Protein AF-A0A7S0WFM8-F1 (afdb_monomer_lite)

Radius of gyration: 15.07 Å; chains: 1; bounding box: 37×33×34 Å

Secondary structure (DSSP, 8-state):
-HHHHHHHHHHHHHHHHS-SSS-HHHHHHHHHHHHHH-TT-HHHHHHHHHHHHHTT-HHHHHHHHHHHHHH---HHHHHHHHHHHHHTT--HHHHHHHHHHHHTSTTTTT-HHHHHHHHHH-

Organism: NCBI:txid1034604

Foldseek 3Di:
DVVVVVVLLVVLVVCVVPVDDDDLVVNLVVLVVVCVVVVPPLSSLVSNLSSCVVVVVLVVNLVVLVVSCVVPNDLSSLLSNLVSLVPDPHDLVSSVVSLVVQCPDPVRVPPVSSVVSVVVSD

InterPro domains:
  IPR011990 Tetratricopeptide-like helical domain superfamily [G3DSA:1.25.40.10] (5-122)
  IPR013633 siRNA-mediated silencing protein NRDE-2 [PTHR13471] (16-122)

Structure (mmCIF, N/CA/C/O backbone):
data_AF-A0A7S0WFM8-F1
#
_entry.id   AF-A0A7S0WFM8-F1
#
loop_
_atom_site.group_PDB
_atom_site.id
_atom_site.type_symbol
_atom_site.label_atom_id
_atom_site.label_alt_id
_atom_site.label_comp_id
_atom_site.label_asym_id
_atom_site.label_entity_id
_atom_site.label_seq_id
_atom_site.pdbx_PDB_ins_code
_atom_site.Cartn_x
_atom_site.Cartn_y
_atom_site.Cartn_z
_atom_site.occupancy
_atom_site.B_iso_or_equiv
_atom_site.auth_seq_id
_atom_site.auth_comp_id
_atom_site.auth_asym_id
_atom_site.auth_atom_id
_atom_site.pdbx_PDB_model_num
ATOM 1 N N . GLU A 1 1 ? -14.445 -19.185 2.765 1.00 50.88 1 GLU A N 1
ATOM 2 C CA . GLU A 1 1 ? -13.287 -18.310 3.069 1.00 50.88 1 GLU A CA 1
ATOM 3 C C . GLU A 1 1 ? -13.313 -16.983 2.298 1.00 50.88 1 GLU A C 1
ATOM 5 O O . GLU A 1 1 ? -13.299 -15.944 2.941 1.00 50.88 1 GLU A O 1
ATOM 10 N N . TRP A 1 2 ? -13.502 -16.971 0.969 1.00 48.59 2 TRP A N 1
ATOM 11 C CA . TRP A 1 2 ? -13.731 -15.734 0.182 1.00 48.59 2 TRP A CA 1
ATOM 12 C C . TRP A 1 2 ? -14.883 -14.843 0.694 1.00 48.59 2 TRP A C 1
ATOM 14 O O . TRP A 1 2 ? -14.804 -13.618 0.641 1.00 48.59 2 TRP A O 1
ATOM 24 N N . LEU A 1 3 ? -15.941 -15.452 1.239 1.00 51.09 3 LEU A N 1
ATOM 25 C CA . LEU A 1 3 ? -17.090 -14.736 1.804 1.00 51.09 3 LEU A CA 1
ATOM 26 C C . LEU A 1 3 ? -16.735 -13.901 3.042 1.00 51.09 3 LEU A C 1
ATOM 28 O O . LEU A 1 3 ? -17.284 -12.820 3.199 1.00 51.09 3 LEU A O 1
ATOM 32 N N . GLN A 1 4 ? -15.802 -14.348 3.889 1.00 57.06 4 GLN A N 1
ATOM 33 C CA . GLN A 1 4 ? -15.398 -13.591 5.083 1.00 57.06 4 GLN A CA 1
ATOM 34 C C . GLN A 1 4 ? -14.554 -12.370 4.716 1.00 57.06 4 GLN A C 1
ATOM 36 O O . GLN A 1 4 ? -14.761 -11.299 5.277 1.00 57.06 4 GLN A O 1
ATOM 41 N N . ALA A 1 5 ? -13.662 -12.501 3.729 1.00 56.38 5 ALA A N 1
ATOM 42 C CA . ALA A 1 5 ? -12.899 -11.366 3.214 1.00 56.38 5 ALA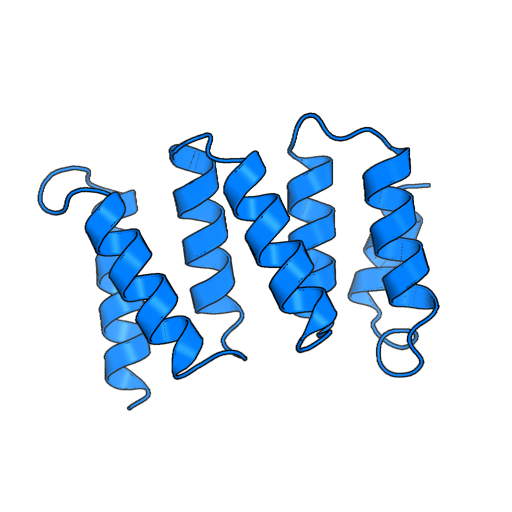 A CA 1
ATOM 43 C C . ALA A 1 5 ? -13.822 -10.311 2.579 1.00 56.38 5 ALA A C 1
ATOM 45 O O . ALA A 1 5 ? -13.668 -9.124 2.859 1.00 56.38 5 ALA A O 1
ATOM 46 N N . ASN A 1 6 ? -14.825 -10.744 1.802 1.00 59.22 6 ASN A N 1
ATOM 47 C CA . ASN A 1 6 ? -15.836 -9.852 1.225 1.00 59.22 6 ASN A CA 1
ATOM 48 C C . ASN A 1 6 ? -16.768 -9.237 2.279 1.00 59.22 6 ASN A C 1
ATOM 50 O O . ASN A 1 6 ? -17.152 -8.080 2.156 1.00 59.22 6 ASN A O 1
ATOM 54 N N . TYR A 1 7 ? -17.112 -9.973 3.333 1.00 62.34 7 TYR A N 1
ATOM 55 C CA . TYR A 1 7 ? -17.956 -9.453 4.405 1.00 62.34 7 TYR A CA 1
ATOM 56 C C . TYR A 1 7 ? -17.228 -8.384 5.231 1.00 62.34 7 TYR A C 1
ATOM 58 O O . TYR A 1 7 ? -17.765 -7.300 5.449 1.00 62.34 7 TYR A O 1
ATOM 66 N N . CYS A 1 8 ? -15.965 -8.633 5.597 1.00 60.72 8 CYS A N 1
ATOM 67 C CA . CYS A 1 8 ? -15.117 -7.630 6.245 1.00 60.72 8 CYS A CA 1
ATOM 68 C C . CYS A 1 8 ? -14.920 -6.401 5.352 1.00 60.72 8 CYS A C 1
ATOM 70 O O . CYS A 1 8 ? -14.988 -5.276 5.827 1.00 60.72 8 CYS A O 1
ATOM 72 N N . ALA A 1 9 ? -14.720 -6.608 4.052 1.00 62.31 9 ALA A N 1
ATOM 73 C CA . ALA A 1 9 ? -14.600 -5.549 3.062 1.00 62.31 9 ALA A CA 1
ATOM 74 C C . ALA A 1 9 ? -15.829 -4.631 2.983 1.00 62.31 9 ALA A C 1
ATOM 76 O O . ALA A 1 9 ? -15.688 -3.407 2.963 1.00 62.31 9 ALA A O 1
ATOM 77 N N . VAL A 1 10 ? -17.026 -5.221 2.938 1.00 66.06 10 VAL A N 1
ATOM 78 C CA . VAL A 1 10 ? -18.292 -4.481 2.869 1.00 66.06 10 VAL A CA 1
ATOM 79 C C . VAL A 1 10 ? -18.535 -3.714 4.166 1.00 66.06 10 VAL A C 1
ATOM 81 O O . VAL A 1 10 ? -18.802 -2.520 4.096 1.00 66.06 10 VAL A O 1
ATOM 84 N N . LEU A 1 11 ? -18.326 -4.343 5.328 1.00 64.56 11 LEU A N 1
ATOM 85 C CA . LEU A 1 11 ? -18.447 -3.680 6.633 1.00 64.56 11 LEU A CA 1
ATOM 86 C C . LEU A 1 11 ? -17.472 -2.510 6.786 1.00 64.56 11 LEU A C 1
ATOM 88 O O . LEU A 1 11 ? -17.849 -1.430 7.225 1.00 64.56 11 LEU A O 1
ATOM 92 N N . VAL A 1 12 ? -16.216 -2.703 6.379 1.00 66.06 12 VAL A N 1
ATOM 93 C CA . VAL A 1 12 ? -15.199 -1.645 6.397 1.00 66.06 12 VAL A CA 1
ATOM 94 C C . VAL A 1 12 ? -15.616 -0.483 5.498 1.00 66.06 12 VAL A C 1
ATOM 96 O O . VAL A 1 12 ? -15.487 0.676 5.882 1.00 66.06 12 VAL A O 1
ATOM 99 N N . ARG A 1 13 ? -16.120 -0.781 4.299 1.00 65.25 13 ARG A N 1
ATOM 100 C CA . ARG A 1 13 ? -16.554 0.233 3.338 1.00 65.25 13 ARG A CA 1
ATOM 101 C C . ARG A 1 13 ? -17.802 0.982 3.814 1.00 65.25 13 ARG A C 1
ATOM 103 O O . ARG A 1 13 ? -17.859 2.195 3.632 1.00 65.25 13 ARG A O 1
ATOM 110 N N . GLU A 1 14 ? -18.758 0.298 4.434 1.00 65.06 14 GLU A N 1
ATOM 111 C CA . GLU A 1 14 ? -19.938 0.931 5.030 1.00 65.06 14 GLU A CA 1
ATOM 112 C C . GLU A 1 14 ? -19.569 1.831 6.212 1.00 65.06 14 GLU A C 1
ATOM 114 O O . GLU A 1 14 ? -19.991 2.983 6.228 1.00 65.06 14 GLU A O 1
ATOM 119 N N . GLU A 1 15 ? -18.701 1.389 7.126 1.00 65.00 15 GLU A N 1
ATOM 120 C CA . GLU A 1 15 ? -18.226 2.218 8.250 1.00 65.00 15 GLU A CA 1
ATOM 121 C C . GLU A 1 15 ? -17.368 3.407 7.784 1.00 65.00 15 GLU A C 1
ATOM 123 O O . GLU A 1 15 ? -17.354 4.474 8.401 1.00 65.00 15 GLU A O 1
ATOM 128 N N . LEU A 1 16 ? -16.667 3.272 6.653 1.00 65.19 16 LEU A N 1
ATOM 129 C CA . LEU A 1 16 ? -16.008 4.407 6.007 1.00 65.19 16 LEU A CA 1
ATOM 130 C C . LEU A 1 16 ? -17.037 5.408 5.437 1.00 65.19 16 LEU A C 1
ATOM 132 O O . LEU A 1 16 ? -16.778 6.613 5.428 1.00 65.19 16 LEU A O 1
ATOM 136 N N . CYS A 1 17 ? -18.211 4.971 4.990 1.00 64.75 17 CYS A N 1
ATOM 137 C CA . CYS A 1 17 ? -19.263 5.865 4.495 1.00 64.75 17 CYS A CA 1
ATOM 138 C C . CYS A 1 17 ? -20.143 6.453 5.614 1.00 64.75 17 CYS A C 1
ATOM 140 O O . CYS A 1 17 ? -20.593 7.590 5.474 1.00 64.75 17 CYS A O 1
ATOM 142 N N . ALA A 1 18 ? -20.346 5.734 6.719 1.00 65.56 18 ALA A N 1
ATOM 143 C CA . ALA A 1 18 ? -21.172 6.141 7.852 1.00 65.56 18 ALA A CA 1
ATOM 144 C C . ALA A 1 18 ? -20.410 5.932 9.179 1.00 65.56 18 ALA A C 1
ATOM 146 O O . ALA A 1 18 ? -20.418 4.831 9.724 1.00 65.56 18 ALA A O 1
ATOM 147 N N . PRO A 1 19 ? -19.742 6.969 9.721 1.00 59.12 19 PRO A N 1
ATOM 148 C CA . PRO A 1 19 ? -18.996 6.843 10.968 1.00 59.12 19 PRO A CA 1
ATOM 149 C C . PRO A 1 19 ? -19.979 6.761 12.140 1.00 59.12 19 PRO A C 1
ATOM 151 O O . PRO A 1 19 ? -20.565 7.775 12.521 1.00 59.12 19 PRO A O 1
ATOM 154 N N . GLY A 1 20 ? -20.186 5.572 12.707 1.00 60.50 20 GLY A N 1
ATOM 155 C CA . GLY A 1 20 ? -21.158 5.446 13.793 1.00 60.50 20 GLY A CA 1
ATOM 156 C C . GLY A 1 20 ? -21.026 4.240 14.709 1.00 60.50 20 GLY A C 1
ATOM 157 O O . GLY A 1 20 ? -21.387 4.377 15.877 1.00 60.50 20 GLY A O 1
ATOM 158 N N . SER A 1 21 ? -20.517 3.090 14.248 1.00 66.19 21 SER A N 1
ATOM 159 C CA . SER A 1 21 ? -20.656 1.858 15.040 1.00 66.19 21 SER A CA 1
ATOM 160 C C . SER A 1 21 ? -19.336 1.220 15.482 1.00 66.19 21 SER A C 1
ATOM 162 O O . SER A 1 21 ? -19.287 0.660 16.580 1.00 66.19 21 SER A O 1
ATOM 164 N N . VAL A 1 22 ? -18.243 1.362 14.717 1.00 71.50 22 VAL A N 1
ATOM 165 C CA . VAL A 1 22 ? -16.964 0.701 15.040 1.00 71.50 22 VAL A CA 1
ATOM 166 C C . VAL A 1 22 ? -15.817 1.702 15.206 1.00 71.50 22 VAL A C 1
ATOM 168 O O . VAL A 1 22 ? -15.566 2.525 14.322 1.00 71.50 22 VAL A O 1
ATOM 171 N N . PRO A 1 23 ? -15.034 1.632 16.302 1.00 76.81 23 PRO A N 1
ATOM 172 C CA . PRO A 1 23 ? -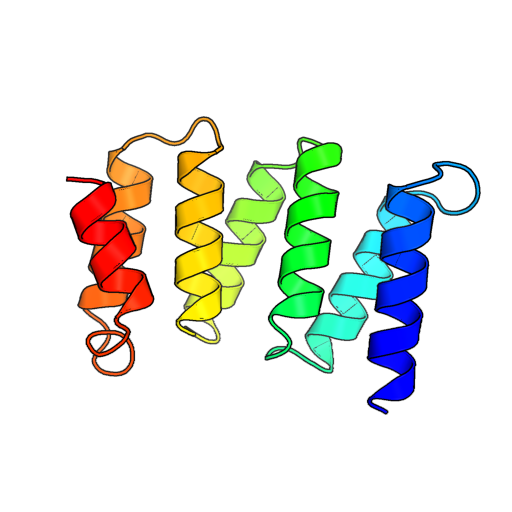13.876 2.493 16.449 1.00 76.81 23 PRO A CA 1
ATOM 173 C C . PRO A 1 23 ? -12.765 2.090 15.454 1.00 76.81 23 PRO A C 1
ATOM 175 O O . PRO A 1 23 ? -12.470 0.903 15.273 1.00 76.81 23 PRO A O 1
ATOM 178 N N . PRO A 1 24 ? -12.064 3.063 14.845 1.00 75.56 24 PRO A N 1
ATOM 179 C CA . PRO A 1 24 ? -11.179 2.827 13.698 1.00 75.56 24 PRO A CA 1
ATOM 180 C C . PRO A 1 24 ? -9.990 1.898 13.993 1.00 75.56 24 PRO A C 1
ATOM 182 O O . PRO A 1 24 ? -9.459 1.250 13.092 1.00 75.56 24 PRO A O 1
ATOM 185 N N . HIS A 1 25 ? -9.571 1.798 15.257 1.00 79.69 25 HIS A N 1
ATOM 186 C CA . HIS A 1 25 ? -8.485 0.909 15.669 1.00 79.69 25 HIS A CA 1
ATOM 187 C C . HIS A 1 25 ? -8.876 -0.578 15.606 1.00 79.69 25 HIS A C 1
ATOM 189 O O . HIS A 1 25 ? -8.044 -1.399 15.223 1.00 79.69 25 HIS A O 1
ATOM 195 N N . GLN A 1 26 ? -10.128 -0.929 15.925 1.00 80.88 26 GLN A N 1
ATOM 196 C CA . GLN A 1 26 ? -10.616 -2.312 15.827 1.00 80.88 26 GLN A CA 1
ATOM 197 C C . GLN A 1 26 ? -10.726 -2.738 14.368 1.00 80.88 26 GLN A C 1
ATOM 199 O O . GLN A 1 26 ? -10.304 -3.829 13.992 1.00 80.88 26 GLN A O 1
ATOM 204 N N . LEU A 1 27 ? -11.222 -1.832 13.532 1.00 80.50 27 LEU A N 1
ATOM 205 C CA . LEU A 1 27 ? -11.391 -2.053 12.105 1.00 80.50 27 LEU A CA 1
ATOM 206 C C . LEU A 1 27 ? -10.033 -2.239 11.403 1.00 80.50 27 LEU A C 1
ATOM 208 O O . LEU A 1 27 ? -9.857 -3.156 10.600 1.00 80.50 27 LEU A O 1
ATOM 212 N N . ARG A 1 28 ? -9.018 -1.469 11.812 1.00 82.75 28 ARG A N 1
ATOM 213 C CA . ARG A 1 28 ? -7.619 -1.703 11.428 1.00 82.75 28 ARG A CA 1
ATOM 214 C C . ARG A 1 28 ? -7.114 -3.077 11.866 1.00 82.75 28 ARG A C 1
ATOM 216 O O . ARG A 1 28 ? -6.476 -3.767 11.076 1.00 82.75 28 ARG A O 1
ATOM 223 N N . GLN A 1 29 ? -7.337 -3.464 13.120 1.00 83.12 29 GLN A N 1
ATOM 224 C CA . GLN A 1 29 ? -6.855 -4.745 13.638 1.00 83.12 29 GLN A CA 1
ATOM 225 C C . GLN A 1 29 ? -7.481 -5.923 12.880 1.00 83.12 29 GLN A C 1
ATOM 227 O O . GLN A 1 29 ? -6.763 -6.847 12.504 1.00 83.12 29 GLN A O 1
ATOM 232 N N . ALA A 1 30 ? -8.778 -5.846 12.575 1.00 81.81 30 ALA A N 1
ATOM 233 C CA . ALA A 1 30 ? -9.473 -6.827 11.748 1.00 81.81 30 ALA A CA 1
ATOM 234 C C . ALA A 1 30 ? -8.897 -6.893 10.321 1.00 81.81 30 ALA A C 1
ATOM 236 O O . ALA A 1 30 ? -8.662 -7.985 9.805 1.00 81.81 30 ALA A O 1
ATOM 237 N N . LEU A 1 31 ? -8.590 -5.745 9.703 1.00 82.44 31 LEU A N 1
ATOM 238 C CA . LEU A 1 31 ? -7.934 -5.694 8.390 1.00 82.44 31 LEU A CA 1
ATOM 239 C C . LEU A 1 31 ? -6.533 -6.313 8.415 1.00 82.44 31 LEU A C 1
ATOM 241 O O . LEU A 1 31 ? -6.192 -7.081 7.522 1.00 82.44 31 LEU A O 1
ATOM 245 N N . LEU A 1 32 ? -5.727 -6.022 9.439 1.00 83.19 32 LEU A N 1
ATOM 246 C CA . LEU A 1 32 ? -4.392 -6.609 9.582 1.00 83.19 32 LEU A CA 1
ATOM 247 C C . LEU A 1 32 ? -4.454 -8.124 9.806 1.00 83.19 32 LEU A C 1
ATOM 249 O O . LEU A 1 32 ? -3.645 -8.854 9.238 1.00 83.19 32 LEU A O 1
ATOM 253 N N . GLN A 1 33 ? -5.430 -8.609 10.577 1.00 83.88 33 GLN A N 1
ATOM 254 C CA . GLN A 1 33 ? -5.679 -10.044 10.730 1.00 83.88 33 GLN A CA 1
ATOM 255 C C . GLN A 1 33 ? -6.113 -10.682 9.405 1.00 83.88 33 GLN A C 1
ATOM 257 O O . GLN A 1 33 ? -5.592 -11.730 9.030 1.00 83.88 33 GLN A O 1
ATOM 262 N N . ALA A 1 34 ? -7.001 -10.031 8.651 1.00 81.38 34 ALA A N 1
ATOM 263 C CA . ALA A 1 34 ? -7.418 -10.506 7.335 1.00 81.38 34 ALA A CA 1
ATOM 264 C C . ALA A 1 34 ? -6.254 -10.521 6.330 1.00 81.38 34 ALA A C 1
ATOM 266 O O . ALA A 1 34 ? -6.132 -11.469 5.561 1.00 81.38 34 ALA A O 1
ATOM 267 N N . LEU A 1 35 ? -5.363 -9.525 6.368 1.00 79.50 35 LEU A N 1
ATOM 268 C CA . LEU A 1 35 ? -4.150 -9.464 5.543 1.00 79.50 35 LEU A CA 1
ATOM 269 C C . LEU A 1 35 ? -3.102 -10.507 5.947 1.00 79.50 35 LEU A C 1
ATOM 271 O O . LEU A 1 35 ? -2.348 -10.964 5.093 1.00 79.50 35 LEU A O 1
ATOM 275 N N . ALA A 1 36 ? -3.065 -10.925 7.216 1.00 80.38 36 ALA A N 1
ATOM 276 C CA . ALA A 1 36 ? -2.218 -12.038 7.641 1.00 80.38 36 ALA A CA 1
ATOM 277 C C . ALA A 1 36 ? -2.662 -13.368 7.004 1.00 80.38 36 ALA A C 1
ATOM 279 O O . ALA A 1 36 ? -1.816 -14.189 6.651 1.00 80.38 36 ALA A O 1
ATOM 280 N N . VAL A 1 37 ? -3.974 -13.560 6.810 1.00 82.38 37 VAL A N 1
ATOM 281 C CA . VAL A 1 37 ? -4.549 -14.751 6.156 1.00 82.38 37 VAL A CA 1
ATOM 282 C C . VAL A 1 37 ? -4.529 -14.624 4.626 1.00 82.38 37 VAL A C 1
ATOM 284 O O . VAL A 1 37 ? -4.196 -15.580 3.928 1.00 82.38 37 VAL A O 1
ATOM 287 N N . PHE A 1 38 ? -4.825 -13.434 4.092 1.00 78.44 38 PHE A N 1
ATOM 288 C CA . PHE A 1 38 ? -4.914 -13.137 2.657 1.00 78.44 38 PHE A CA 1
ATOM 289 C C . PHE A 1 38 ? -3.960 -12.004 2.239 1.00 78.44 38 PHE A C 1
ATOM 291 O O . PHE A 1 38 ? -4.401 -10.916 1.857 1.00 78.44 38 PHE A O 1
ATOM 298 N N . PRO A 1 39 ? -2.642 -12.254 2.245 1.00 70.62 39 PRO A N 1
ATOM 299 C CA . PRO A 1 39 ? -1.624 -11.229 2.001 1.00 70.62 39 PRO A CA 1
ATOM 300 C C . PRO A 1 39 ? -1.583 -10.727 0.552 1.00 70.62 39 PRO A C 1
ATOM 302 O O . PRO A 1 39 ? -1.054 -9.654 0.289 1.00 70.62 39 PRO A O 1
ATOM 305 N N . ASN A 1 40 ? -2.152 -11.486 -0.387 1.00 71.62 40 ASN A N 1
ATOM 306 C CA . ASN A 1 40 ? -2.176 -11.134 -1.810 1.00 71.62 40 ASN A CA 1
ATOM 307 C C . ASN A 1 40 ? -3.462 -10.397 -2.218 1.00 71.62 40 ASN A C 1
ATOM 309 O O . ASN A 1 40 ? -3.677 -10.137 -3.400 1.00 71.62 40 ASN A O 1
ATOM 313 N N . SER A 1 41 ? -4.348 -10.087 -1.269 1.00 80.75 41 SER A N 1
ATOM 314 C CA . SER A 1 41 ? -5.576 -9.361 -1.574 1.00 80.75 41 SER A CA 1
ATOM 315 C C . SER A 1 41 ? -5.293 -7.864 -1.690 1.00 80.75 41 SER A C 1
ATOM 317 O O . SER A 1 41 ? -5.321 -7.134 -0.698 1.00 80.75 41 SER A O 1
ATOM 319 N N . GLY A 1 42 ? -5.058 -7.390 -2.918 1.00 75.62 42 GLY A N 1
ATOM 320 C CA . GLY A 1 42 ? -4.867 -5.961 -3.193 1.00 75.62 42 GLY A CA 1
ATOM 321 C C . GLY A 1 42 ? -6.044 -5.092 -2.731 1.00 75.62 42 GLY A C 1
ATOM 322 O O . GLY A 1 42 ? -5.847 -3.953 -2.316 1.00 75.62 42 GLY A O 1
ATOM 323 N N . TYR A 1 43 ? -7.254 -5.656 -2.706 1.00 80.00 43 TYR A N 1
ATOM 324 C CA . TYR A 1 43 ? -8.456 -4.987 -2.215 1.00 80.00 43 TYR A CA 1
ATOM 325 C C . TYR A 1 43 ? -8.408 -4.704 -0.701 1.00 80.00 43 TYR A C 1
ATOM 327 O O . TYR A 1 43 ? -8.723 -3.597 -0.265 1.00 80.00 43 TYR A O 1
ATOM 335 N N . LEU A 1 44 ? -7.973 -5.676 0.115 1.00 81.12 44 LEU A N 1
ATOM 336 C CA . LEU A 1 44 ? -7.826 -5.480 1.566 1.00 81.12 44 LEU A CA 1
ATOM 337 C C . LEU A 1 44 ? -6.734 -4.453 1.879 1.00 81.12 44 LEU A C 1
ATOM 339 O O . LEU A 1 44 ? -6.902 -3.618 2.768 1.00 81.12 44 LEU A O 1
ATOM 343 N N . THR A 1 45 ? -5.642 -4.475 1.112 1.00 80.31 45 THR A N 1
ATOM 344 C CA . THR A 1 45 ? -4.577 -3.478 1.229 1.00 80.31 45 THR A CA 1
ATOM 345 C C . THR A 1 45 ? -5.087 -2.086 0.859 1.00 80.31 45 THR A C 1
ATOM 347 O O . THR A 1 45 ? -4.835 -1.145 1.604 1.00 80.31 45 THR A O 1
ATOM 350 N N . GLN A 1 46 ? -5.870 -1.939 -0.217 1.00 80.44 46 GLN A N 1
ATOM 351 C CA . GLN A 1 46 ? -6.502 -0.662 -0.573 1.00 80.44 46 GLN A CA 1
ATOM 352 C C . GLN A 1 46 ? -7.426 -0.134 0.527 1.00 80.44 46 GLN A C 1
ATOM 354 O O . GLN A 1 46 ? -7.382 1.054 0.839 1.00 80.44 46 GLN A O 1
ATOM 359 N N . LEU A 1 47 ? -8.234 -0.993 1.154 1.00 81.25 47 LEU A N 1
ATOM 360 C CA . LEU A 1 47 ? -9.069 -0.575 2.282 1.00 81.25 47 LEU A CA 1
ATOM 361 C C . LEU A 1 47 ? -8.236 -0.065 3.461 1.00 81.25 47 LEU A C 1
ATOM 363 O O . LEU A 1 47 ? -8.591 0.942 4.075 1.00 81.25 47 LEU A O 1
ATOM 367 N N . LEU A 1 48 ? -7.107 -0.717 3.745 1.00 83.19 48 LEU A N 1
ATOM 368 C CA . LEU A 1 48 ? -6.166 -0.262 4.764 1.00 83.19 48 LEU A CA 1
ATOM 369 C C . LEU A 1 48 ? -5.537 1.094 4.391 1.00 83.19 48 LEU A C 1
ATOM 371 O O . LEU A 1 48 ? -5.451 1.969 5.249 1.00 83.19 48 LEU A O 1
ATOM 375 N N . VAL A 1 49 ? -5.184 1.31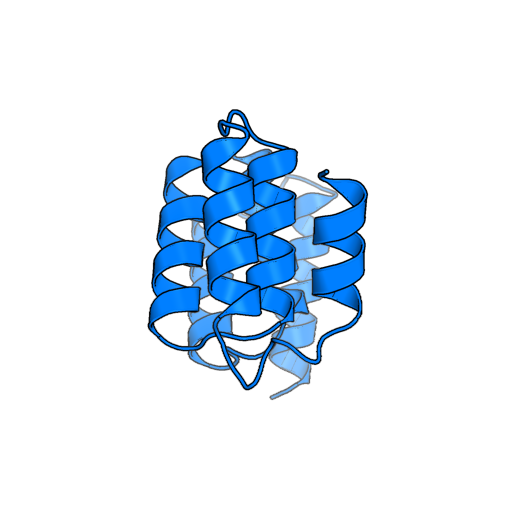0 3.117 1.00 80.12 49 VAL A N 1
ATOM 376 C CA . VAL A 1 49 ? -4.697 2.608 2.604 1.00 80.12 49 VAL A CA 1
ATOM 377 C C . VAL A 1 49 ? -5.737 3.710 2.845 1.00 80.12 49 VAL A C 1
ATOM 379 O O . VAL A 1 49 ? -5.415 4.756 3.406 1.00 80.12 49 VAL A O 1
ATOM 382 N N . VAL A 1 50 ? -6.993 3.477 2.450 1.00 81.38 50 VAL A N 1
ATOM 383 C CA . VAL A 1 50 ? -8.088 4.454 2.594 1.00 81.38 50 VAL A CA 1
ATOM 384 C C . VAL A 1 50 ? -8.338 4.782 4.066 1.00 81.38 50 VAL A C 1
ATOM 386 O O . VAL A 1 50 ? -8.505 5.950 4.423 1.00 81.38 50 VAL A O 1
ATOM 389 N N . LEU A 1 51 ? -8.324 3.766 4.931 1.00 81.69 51 LEU A N 1
ATOM 390 C CA . LEU A 1 51 ? -8.476 3.943 6.370 1.00 81.69 51 LEU A CA 1
ATOM 391 C C . LEU A 1 51 ? -7.344 4.787 6.968 1.00 81.69 51 LEU A C 1
ATOM 393 O O . LEU A 1 51 ? -7.609 5.784 7.639 1.00 81.69 51 LEU A O 1
ATOM 397 N N . GLU A 1 52 ? -6.087 4.417 6.723 1.00 82.00 52 GLU A N 1
ATOM 398 C CA . GLU A 1 52 ? -4.933 5.154 7.252 1.00 82.00 52 GLU A CA 1
ATOM 399 C C . GLU A 1 52 ? -4.858 6.579 6.677 1.00 82.00 52 GLU A C 1
ATOM 401 O O . GLU A 1 52 ? -4.398 7.491 7.370 1.00 82.00 52 GLU A O 1
ATOM 406 N N . GLY A 1 53 ? -5.367 6.789 5.454 1.00 76.38 53 GLY A N 1
ATOM 407 C CA . GLY A 1 53 ? -5.528 8.103 4.820 1.00 76.38 53 GLY A CA 1
ATOM 408 C C . GLY A 1 53 ? -6.446 9.020 5.610 1.00 76.38 53 GLY A C 1
ATOM 409 O O . GLY A 1 53 ? -6.086 10.160 5.897 1.00 76.38 53 GLY A O 1
ATOM 410 N N . ARG A 1 54 ? -7.596 8.503 6.048 1.00 75.06 54 ARG A N 1
ATOM 411 C CA . ARG A 1 54 ? -8.560 9.262 6.863 1.00 75.06 54 ARG A CA 1
ATOM 412 C C . ARG A 1 54 ? -8.086 9.491 8.293 1.00 75.06 54 ARG A C 1
ATOM 414 O O . ARG A 1 54 ? -8.455 10.483 8.907 1.00 75.06 54 ARG A O 1
ATOM 421 N N . LEU A 1 55 ? -7.260 8.590 8.819 1.00 76.81 55 LEU A N 1
ATOM 422 C CA . LEU A 1 55 ? -6.674 8.707 10.157 1.00 76.81 55 LEU A CA 1
ATOM 423 C C . LEU A 1 55 ? -5.382 9.542 10.184 1.00 76.81 55 LEU A C 1
ATOM 425 O O . LEU A 1 55 ? -4.744 9.623 11.234 1.00 76.81 55 LEU A O 1
ATOM 429 N N . HIS A 1 56 ? -4.966 10.119 9.048 1.00 71.19 56 HIS A N 1
ATOM 430 C CA . HIS A 1 56 ? -3.707 10.857 8.883 1.00 71.19 56 HIS A CA 1
ATOM 431 C C . HIS A 1 56 ? -2.469 10.095 9.400 1.00 71.19 56 HIS A C 1
ATOM 433 O O . HIS A 1 56 ? -1.467 10.679 9.816 1.00 71.19 56 HIS A O 1
ATOM 439 N N . ALA A 1 57 ? -2.505 8.762 9.359 1.00 79.06 57 ALA A N 1
ATOM 440 C CA . ALA A 1 57 ? -1.509 7.891 9.974 1.00 79.06 57 ALA A CA 1
ATOM 441 C C . ALA A 1 57 ? -0.363 7.538 9.002 1.00 79.06 57 ALA A C 1
ATOM 443 O O . ALA A 1 57 ? 0.051 6.385 8.863 1.00 79.06 57 ALA A O 1
ATOM 444 N N . SER A 1 58 ? 0.195 8.555 8.337 1.00 74.44 58 SER A N 1
ATOM 445 C CA . SER A 1 58 ? 1.128 8.382 7.212 1.00 74.44 58 SER A CA 1
ATOM 446 C C . SER A 1 58 ? 2.439 7.679 7.540 1.00 74.44 58 SER A C 1
ATOM 448 O O . SER A 1 58 ? 2.967 6.957 6.696 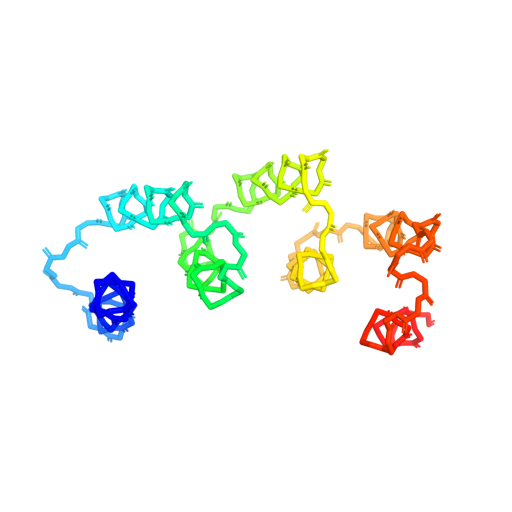1.00 74.44 58 SER A O 1
ATOM 450 N N . ALA A 1 59 ? 2.957 7.838 8.757 1.00 77.50 59 ALA A N 1
ATOM 451 C CA . ALA A 1 59 ? 4.161 7.138 9.200 1.00 77.50 59 ALA A CA 1
ATOM 452 C C . ALA A 1 59 ? 3.921 5.627 9.364 1.00 77.50 59 ALA A C 1
ATOM 454 O O . ALA A 1 59 ? 4.743 4.814 8.945 1.00 77.50 59 ALA A O 1
ATOM 455 N N . ARG A 1 60 ? 2.764 5.242 9.919 1.00 81.00 60 ARG A N 1
ATOM 456 C CA . ARG A 1 60 ? 2.400 3.832 10.125 1.00 81.00 60 ARG A CA 1
ATOM 457 C C . ARG A 1 60 ? 2.137 3.127 8.802 1.00 81.00 60 ARG A C 1
ATOM 459 O O . ARG A 1 60 ? 2.570 1.990 8.634 1.00 81.00 60 ARG A O 1
ATOM 466 N N . MET A 1 61 ? 1.486 3.813 7.865 1.00 82.50 61 MET A N 1
ATOM 467 C CA . MET A 1 61 ? 1.250 3.272 6.531 1.00 82.50 61 MET A CA 1
ATOM 468 C C . MET A 1 61 ? 2.558 3.051 5.764 1.00 82.50 61 MET A C 1
ATOM 470 O O . MET A 1 61 ? 2.770 1.979 5.201 1.00 82.50 61 MET A O 1
ATOM 474 N N . ARG A 1 62 ? 3.484 4.017 5.822 1.00 81.38 62 ARG A N 1
ATOM 475 C CA . ARG A 1 62 ? 4.825 3.869 5.240 1.00 81.38 62 ARG A CA 1
ATOM 476 C C . ARG A 1 62 ? 5.579 2.686 5.832 1.00 81.38 62 ARG A C 1
ATOM 478 O O . ARG A 1 62 ? 6.134 1.889 5.082 1.00 81.38 62 ARG A O 1
ATOM 485 N N . GLN A 1 63 ? 5.556 2.530 7.155 1.00 83.94 63 GLN A N 1
ATOM 486 C CA . GLN A 1 63 ? 6.190 1.389 7.815 1.00 83.94 63 GLN A CA 1
ATOM 487 C C . GLN A 1 63 ? 5.586 0.059 7.344 1.00 83.94 63 GLN A C 1
ATOM 489 O O . GLN A 1 63 ? 6.332 -0.847 6.985 1.00 83.94 63 GLN A O 1
ATOM 494 N N . TYR A 1 64 ? 4.253 -0.039 7.277 1.00 83.56 64 TYR A N 1
ATOM 495 C CA . TYR A 1 64 ? 3.568 -1.234 6.782 1.00 83.56 64 TYR A CA 1
ATOM 496 C C . TYR A 1 64 ? 3.964 -1.567 5.339 1.00 83.56 64 TYR A C 1
ATOM 498 O O . TYR A 1 64 ? 4.363 -2.697 5.066 1.00 83.56 64 TYR A O 1
ATOM 506 N N . LEU A 1 65 ? 3.915 -0.586 4.434 1.00 82.12 65 LEU A N 1
ATOM 507 C CA . LEU A 1 65 ? 4.289 -0.766 3.031 1.00 82.12 65 LEU A CA 1
ATOM 508 C C . LEU A 1 65 ? 5.755 -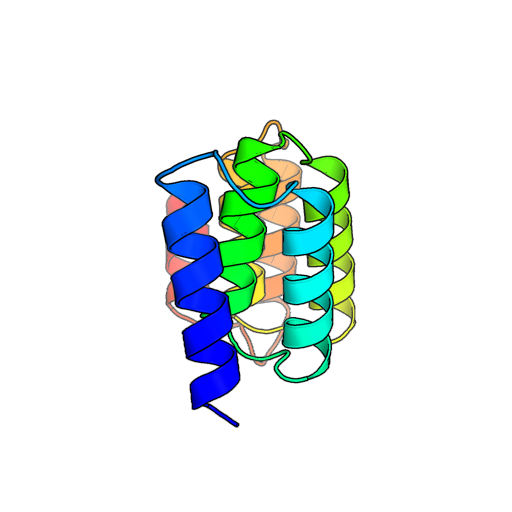1.176 2.886 1.00 82.12 65 LEU A C 1
ATOM 510 O O . LEU A 1 65 ? 6.057 -2.105 2.146 1.00 82.12 65 LEU A O 1
ATOM 514 N N . HIS A 1 66 ? 6.665 -0.554 3.637 1.00 84.06 66 HIS A N 1
ATOM 515 C CA . HIS A 1 66 ? 8.072 -0.946 3.644 1.00 84.06 66 HIS A CA 1
ATOM 516 C C . HIS A 1 66 ? 8.270 -2.395 4.097 1.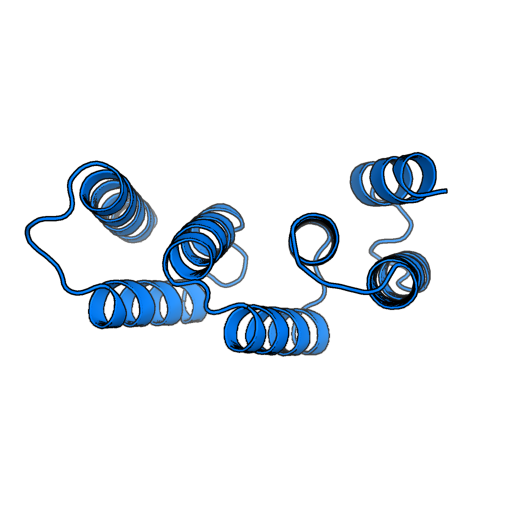00 84.06 66 HIS A C 1
ATOM 518 O O . HIS A 1 66 ? 9.012 -3.139 3.454 1.00 84.06 66 HIS A O 1
ATOM 524 N N . THR A 1 67 ? 7.599 -2.818 5.172 1.00 84.62 67 THR A N 1
ATOM 525 C CA . THR A 1 67 ? 7.664 -4.205 5.652 1.00 84.62 67 THR A CA 1
ATOM 526 C C . THR A 1 67 ? 7.025 -5.179 4.656 1.00 84.62 67 THR A C 1
ATOM 528 O O . THR A 1 67 ? 7.575 -6.251 4.402 1.00 84.62 67 THR A O 1
ATOM 531 N N . ALA A 1 68 ? 5.902 -4.810 4.039 1.00 81.69 68 ALA A N 1
ATOM 532 C CA . ALA A 1 68 ? 5.228 -5.622 3.030 1.00 81.69 68 ALA A CA 1
ATOM 533 C C . ALA A 1 68 ? 6.098 -5.796 1.773 1.00 81.69 68 ALA A C 1
ATOM 535 O O . ALA A 1 68 ? 6.283 -6.916 1.309 1.00 81.69 68 ALA A O 1
ATOM 536 N N . LEU A 1 69 ? 6.725 -4.721 1.285 1.00 82.06 69 LEU A N 1
ATOM 537 C CA . LEU A 1 69 ? 7.659 -4.761 0.155 1.00 82.06 69 LEU A CA 1
ATOM 538 C C . LEU A 1 69 ? 8.920 -5.579 0.460 1.00 82.06 69 LEU A C 1
ATOM 540 O O . LEU A 1 69 ? 9.426 -6.265 -0.424 1.00 82.06 69 LEU A O 1
ATOM 544 N N . ALA A 1 70 ? 9.425 -5.520 1.698 1.00 82.00 70 ALA A N 1
ATOM 545 C CA . ALA A 1 70 ? 10.591 -6.296 2.118 1.00 82.00 70 ALA A CA 1
ATOM 546 C C . ALA A 1 70 ? 10.290 -7.796 2.251 1.00 82.00 70 ALA A C 1
ATOM 548 O O . ALA A 1 70 ? 11.154 -8.624 1.978 1.00 82.00 70 ALA A O 1
ATOM 549 N N . THR A 1 71 ? 9.077 -8.154 2.674 1.00 81.06 71 THR A N 1
ATOM 550 C CA . THR A 1 71 ? 8.687 -9.558 2.859 1.00 81.06 71 THR A CA 1
ATOM 551 C C . THR A 1 71 ? 8.176 -10.201 1.574 1.00 81.06 71 THR A C 1
ATOM 553 O O . THR A 1 71 ? 8.524 -11.348 1.292 1.00 81.06 71 THR A O 1
ATOM 556 N N . ARG A 1 72 ? 7.343 -9.496 0.797 1.00 75.94 72 ARG A N 1
ATOM 557 C CA . ARG A 1 72 ? 6.703 -9.996 -0.429 1.00 75.94 72 ARG A CA 1
ATOM 558 C C . ARG A 1 72 ? 6.509 -8.866 -1.446 1.00 75.94 72 ARG A C 1
ATOM 560 O O . ARG A 1 72 ? 5.446 -8.248 -1.483 1.00 75.94 72 ARG A O 1
ATOM 567 N N . PRO A 1 73 ? 7.507 -8.601 -2.300 1.00 77.38 73 PRO A N 1
ATOM 568 C CA . PRO A 1 73 ? 7.390 -7.575 -3.326 1.00 77.38 73 PRO A CA 1
ATOM 569 C C . PRO A 1 73 ? 6.372 -8.000 -4.396 1.00 77.38 73 PRO A C 1
ATOM 571 O O . PRO A 1 73 ? 6.601 -8.956 -5.133 1.00 77.38 73 PRO A O 1
ATOM 574 N N . THR A 1 74 ? 5.257 -7.276 -4.493 1.00 79.94 74 THR A N 1
ATOM 575 C CA . THR A 1 74 ? 4.265 -7.415 -5.572 1.00 79.94 74 THR A CA 1
ATOM 576 C C . THR A 1 74 ? 4.100 -6.090 -6.305 1.00 79.94 74 THR A C 1
ATOM 578 O O . THR A 1 74 ? 4.310 -5.018 -5.736 1.00 79.94 74 THR A O 1
ATOM 581 N N . ASP A 1 75 ? 3.723 -6.158 -7.576 1.00 79.19 75 ASP A N 1
ATOM 582 C CA . ASP A 1 75 ? 3.483 -4.997 -8.433 1.00 79.19 75 ASP A CA 1
ATOM 583 C C . ASP A 1 75 ? 2.419 -4.074 -7.835 1.00 79.19 75 ASP A C 1
ATOM 585 O O . ASP A 1 75 ? 2.638 -2.870 -7.722 1.00 79.19 75 ASP A O 1
ATOM 589 N N . GLN A 1 76 ? 1.322 -4.648 -7.342 1.00 77.94 76 GLN A N 1
ATOM 590 C CA . GLN A 1 76 ? 0.252 -3.907 -6.679 1.00 77.94 76 GLN A CA 1
ATOM 591 C C . GLN A 1 76 ? 0.734 -3.177 -5.416 1.00 77.94 76 GLN A C 1
ATOM 593 O O . GLN A 1 76 ? 0.321 -2.043 -5.178 1.00 77.94 76 GLN A O 1
ATOM 598 N N . LEU A 1 77 ? 1.622 -3.782 -4.616 1.00 80.88 77 LEU A N 1
ATOM 599 C CA . LEU A 1 77 ? 2.181 -3.129 -3.426 1.00 80.88 77 LEU A CA 1
ATOM 600 C C . LEU A 1 77 ? 3.111 -1.971 -3.785 1.00 80.88 77 LEU A C 1
ATOM 602 O O . LEU A 1 77 ? 3.058 -0.933 -3.128 1.00 80.88 77 LEU A O 1
ATOM 606 N N . PHE A 1 78 ? 3.929 -2.116 -4.830 1.00 83.00 78 PHE A N 1
ATOM 607 C CA . PHE A 1 78 ? 4.766 -1.016 -5.314 1.00 83.00 78 PHE A CA 1
ATOM 608 C C . PHE A 1 78 ? 3.923 0.130 -5.870 1.00 83.00 78 PHE A C 1
ATOM 610 O O . PHE A 1 78 ? 4.202 1.289 -5.568 1.00 83.00 78 PHE A O 1
ATOM 617 N N . VAL A 1 79 ? 2.863 -0.196 -6.614 1.00 81.75 79 VAL A N 1
ATOM 618 C CA . VAL A 1 79 ? 1.907 0.789 -7.128 1.00 81.75 79 VAL A CA 1
ATOM 619 C C . VAL A 1 79 ? 1.262 1.567 -5.984 1.00 81.75 79 VAL A C 1
ATOM 621 O O . VAL A 1 79 ? 1.270 2.796 -5.989 1.00 81.75 79 VAL A O 1
ATOM 624 N N . MET A 1 80 ? 0.759 0.861 -4.970 1.00 79.50 80 MET A N 1
ATOM 625 C CA . MET A 1 80 ? 0.142 1.488 -3.800 1.00 79.50 80 MET A CA 1
ATOM 626 C C . MET A 1 80 ? 1.140 2.323 -2.992 1.00 79.50 80 MET A C 1
ATOM 628 O O . MET A 1 80 ? 0.786 3.404 -2.527 1.00 79.50 80 MET A O 1
ATOM 632 N N . ALA A 1 81 ? 2.383 1.861 -2.842 1.00 82.19 81 ALA A N 1
ATOM 633 C CA . ALA A 1 81 ? 3.415 2.607 -2.133 1.00 82.19 81 ALA A CA 1
ATOM 634 C C . ALA A 1 81 ? 3.794 3.904 -2.857 1.00 82.19 81 ALA A C 1
ATOM 636 O O . ALA A 1 81 ? 3.877 4.952 -2.220 1.00 82.19 81 ALA A O 1
ATOM 637 N N . ALA A 1 82 ? 3.952 3.855 -4.181 1.00 80.12 82 ALA A N 1
ATOM 638 C CA . ALA A 1 82 ? 4.224 5.042 -4.983 1.00 80.12 82 ALA A CA 1
ATOM 639 C C . ALA A 1 82 ? 3.057 6.043 -4.921 1.00 80.12 82 ALA A C 1
ATOM 641 O O . ALA A 1 82 ? 3.279 7.217 -4.640 1.00 80.12 82 ALA A O 1
ATOM 642 N N . GLN A 1 83 ? 1.812 5.583 -5.092 1.00 79.38 83 GLN A N 1
ATOM 643 C CA . GLN A 1 83 ? 0.622 6.441 -4.998 1.00 79.38 83 GLN A CA 1
ATOM 644 C C . GLN A 1 83 ? 0.476 7.101 -3.623 1.00 79.38 83 GLN A C 1
ATOM 646 O O . GLN A 1 83 ? 0.111 8.273 -3.532 1.00 79.38 83 GLN A O 1
ATOM 651 N N . TRP A 1 84 ? 0.775 6.361 -2.553 1.00 79.00 84 TRP A N 1
ATOM 652 C CA . TRP A 1 84 ? 0.727 6.885 -1.193 1.00 79.00 84 TRP A CA 1
ATOM 653 C C . TRP A 1 84 ? 1.754 7.995 -0.953 1.00 79.00 84 TRP A C 1
ATOM 655 O O . TRP A 1 84 ? 1.431 9.007 -0.335 1.00 79.00 84 TRP A O 1
ATOM 665 N N . GLU A 1 85 ? 2.981 7.817 -1.442 1.00 79.56 85 GLU A N 1
ATOM 666 C CA . GLU A 1 85 ? 4.042 8.817 -1.298 1.00 79.56 85 GLU A CA 1
ATOM 667 C C . GLU A 1 85 ? 3.766 10.059 -2.162 1.00 79.56 85 GLU A C 1
ATOM 669 O O . GLU A 1 85 ? 3.925 11.174 -1.672 1.00 79.56 85 GLU A O 1
ATOM 674 N N . VAL A 1 86 ? 3.232 9.889 -3.382 1.00 77.12 86 VAL A N 1
ATOM 675 C CA . VAL A 1 86 ? 2.801 11.004 -4.254 1.00 77.12 86 VAL A CA 1
ATOM 676 C C . VAL A 1 86 ? 1.663 11.819 -3.627 1.00 77.12 86 VAL A C 1
ATOM 678 O O . VAL A 1 86 ? 1.660 13.042 -3.722 1.00 77.12 86 VAL A O 1
ATOM 681 N N . GLY A 1 87 ? 0.692 11.161 -2.985 1.00 69.88 87 GLY A N 1
ATOM 682 C CA . GLY A 1 87 ? -0.412 11.837 -2.291 1.00 69.88 87 GLY A CA 1
ATOM 683 C C . GLY A 1 87 ? -0.047 12.388 -0.907 1.00 69.88 87 GLY A C 1
ATOM 684 O O . GLY A 1 87 ? -0.844 13.104 -0.299 1.00 69.88 87 GLY A O 1
ATOM 685 N N . GLY A 1 88 ? 1.127 12.032 -0.382 1.00 67.69 88 GLY A N 1
ATOM 686 C CA . GLY A 1 88 ? 1.620 12.444 0.926 1.00 67.69 88 GLY A CA 1
ATOM 687 C C . GLY A 1 88 ? 2.611 13.607 0.863 1.00 67.69 88 GLY A C 1
ATOM 688 O O . GLY A 1 88 ? 2.911 14.166 -0.183 1.00 67.69 88 GLY A O 1
ATOM 689 N N . ALA A 1 89 ? 3.177 13.955 2.019 1.00 60.25 89 ALA A N 1
ATOM 690 C CA . ALA A 1 89 ? 4.271 14.924 2.126 1.00 60.25 89 ALA A CA 1
ATOM 691 C C . ALA A 1 89 ? 5.647 14.285 1.840 1.00 60.25 89 ALA A C 1
ATOM 693 O O . ALA A 1 89 ? 6.630 14.605 2.515 1.00 60.25 89 ALA A O 1
ATOM 694 N N . SER A 1 90 ? 5.723 13.310 0.927 1.00 65.50 90 SER A N 1
ATOM 695 C CA . SER A 1 90 ? 7.007 12.703 0.578 1.00 65.50 90 SER A CA 1
ATOM 696 C C . SER A 1 90 ? 7.818 13.639 -0.306 1.00 65.50 90 SER A C 1
ATOM 698 O O . SER A 1 90 ? 7.293 14.431 -1.084 1.00 65.50 90 SER A O 1
ATOM 700 N N . THR A 1 91 ? 9.138 13.513 -0.227 1.00 67.38 91 THR A N 1
ATOM 701 C CA . THR A 1 91 ? 10.026 14.124 -1.209 1.00 67.38 91 THR A CA 1
ATOM 702 C C . THR A 1 91 ? 9.988 13.311 -2.501 1.00 67.38 91 THR A C 1
ATOM 704 O O . THR A 1 91 ? 9.860 12.084 -2.464 1.00 67.38 91 THR A O 1
ATOM 707 N N . ALA A 1 92 ? 10.161 13.977 -3.644 1.00 73.44 92 ALA A N 1
ATOM 708 C CA . ALA A 1 92 ? 10.282 13.339 -4.958 1.00 73.44 92 ALA A CA 1
ATOM 709 C C . ALA A 1 92 ? 11.337 12.207 -4.977 1.00 73.44 92 ALA A C 1
ATOM 711 O O . ALA A 1 92 ? 11.180 11.195 -5.655 1.00 73.44 92 ALA A O 1
ATOM 712 N N . SER A 1 93 ? 12.385 12.330 -4.158 1.00 74.56 93 SER A N 1
ATOM 713 C CA . SER A 1 93 ? 13.404 11.292 -3.971 1.00 74.56 93 SER A CA 1
ATOM 714 C C . SER A 1 93 ? 12.864 9.987 -3.372 1.00 74.56 93 SER A C 1
ATOM 716 O O . SER A 1 93 ? 13.348 8.917 -3.730 1.00 74.56 93 SER A O 1
ATOM 718 N N . GLY A 1 94 ? 11.859 10.050 -2.493 1.00 75.31 94 GLY A N 1
ATOM 719 C CA . GLY A 1 94 ? 11.231 8.869 -1.895 1.00 75.31 94 GLY A CA 1
ATOM 720 C C . GLY A 1 94 ? 10.430 8.067 -2.919 1.00 75.31 94 GLY A C 1
ATOM 721 O O . GLY A 1 94 ? 10.599 6.853 -3.017 1.00 75.31 94 GLY A O 1
ATOM 722 N N . VAL A 1 95 ? 9.634 8.758 -3.743 1.00 78.50 95 VAL A N 1
ATOM 723 C CA . VAL A 1 95 ? 8.876 8.139 -4.843 1.00 78.50 95 VAL A CA 1
ATOM 724 C C . VAL A 1 95 ? 9.831 7.502 -5.854 1.00 78.50 95 VAL A C 1
ATOM 726 O O . VAL A 1 95 ? 9.665 6.333 -6.205 1.00 78.50 95 VAL A O 1
ATOM 729 N N . ARG A 1 96 ? 10.888 8.226 -6.251 1.00 81.94 96 ARG A N 1
ATOM 730 C CA . ARG A 1 96 ? 11.896 7.711 -7.189 1.00 81.94 96 ARG A CA 1
ATOM 731 C C . ARG A 1 96 ? 12.588 6.458 -6.653 1.00 81.94 96 ARG A C 1
ATOM 733 O O . ARG A 1 96 ? 12.662 5.463 -7.363 1.00 81.94 96 ARG A O 1
ATOM 740 N N . ALA A 1 97 ? 12.993 6.454 -5.383 1.00 83.00 97 ALA A N 1
ATOM 741 C CA . ALA A 1 97 ? 13.640 5.298 -4.761 1.00 83.00 97 ALA A CA 1
ATOM 742 C C . ALA A 1 97 ? 12.739 4.048 -4.716 1.00 83.00 97 ALA A C 1
ATOM 744 O O . ALA A 1 97 ? 13.233 2.921 -4.808 1.00 83.00 97 ALA A O 1
ATOM 745 N N . ILE A 1 98 ? 11.420 4.222 -4.573 1.00 82.81 98 ILE A N 1
ATOM 746 C CA . ILE A 1 98 ? 10.453 3.114 -4.615 1.00 82.81 98 ILE A CA 1
ATOM 747 C C . ILE A 1 98 ? 10.330 2.568 -6.036 1.00 82.81 98 ILE A C 1
ATOM 749 O O . ILE A 1 98 ? 10.384 1.352 -6.223 1.00 82.81 98 ILE A O 1
ATOM 753 N N . LEU A 1 99 ? 10.205 3.446 -7.031 1.00 81.00 99 LEU A N 1
ATOM 754 C CA . LEU A 1 99 ? 10.059 3.036 -8.425 1.00 81.00 99 LEU A CA 1
ATOM 755 C C . LEU A 1 99 ? 11.345 2.410 -8.984 1.00 81.00 99 LEU A C 1
ATOM 757 O O . LEU A 1 99 ? 11.274 1.383 -9.654 1.00 81.00 99 LEU A O 1
ATOM 761 N N . GLU A 1 100 ? 12.519 2.945 -8.644 1.00 84.50 100 GLU A N 1
ATOM 762 C CA . GLU A 1 100 ? 13.818 2.356 -9.001 1.00 84.50 100 GLU A CA 1
ATOM 763 C C . GLU A 1 100 ? 13.986 0.960 -8.393 1.00 84.50 100 GLU A C 1
ATOM 765 O O . GLU A 1 100 ? 14.429 0.028 -9.064 1.00 84.50 100 GLU A O 1
ATOM 770 N N . ARG A 1 101 ? 13.565 0.771 -7.136 1.00 82.31 101 ARG A N 1
ATOM 771 C CA . ARG A 1 101 ? 13.569 -0.547 -6.489 1.00 82.31 101 ARG A CA 1
ATOM 772 C C . ARG A 1 101 ? 12.607 -1.523 -7.169 1.00 82.31 101 ARG A C 1
ATOM 774 O O . ARG A 1 101 ? 12.908 -2.714 -7.245 1.00 82.31 101 ARG A O 1
ATOM 781 N N . ALA A 1 102 ? 11.477 -1.029 -7.669 1.00 79.69 102 ALA A N 1
ATOM 782 C CA . ALA A 1 102 ? 10.530 -1.824 -8.438 1.00 79.69 102 ALA A CA 1
ATOM 783 C C . ALA A 1 102 ? 11.126 -2.235 -9.798 1.00 79.69 102 ALA A C 1
ATOM 785 O O . ALA A 1 102 ? 11.072 -3.408 -10.158 1.00 79.69 102 ALA A O 1
ATOM 786 N N . ALA A 1 103 ? 11.767 -1.300 -10.505 1.00 78.81 103 ALA A N 1
ATOM 787 C CA . ALA A 1 103 ? 12.422 -1.538 -11.793 1.00 78.81 103 ALA A CA 1
ATOM 788 C C . ALA A 1 103 ? 13.640 -2.474 -11.681 1.00 78.81 103 ALA A C 1
ATOM 790 O O . ALA A 1 103 ? 13.887 -3.285 -12.572 1.00 78.81 103 ALA A O 1
ATOM 791 N N . ALA A 1 104 ? 14.372 -2.418 -10.564 1.00 80.75 104 ALA A N 1
ATOM 792 C CA . ALA A 1 104 ? 15.496 -3.312 -10.283 1.00 80.75 104 ALA A CA 1
ATOM 793 C C . ALA A 1 104 ? 15.069 -4.771 -10.021 1.00 80.75 104 ALA A C 1
ATOM 795 O O . ALA A 1 104 ? 15.888 -5.690 -10.106 1.00 80.75 104 ALA A O 1
ATOM 796 N N . SER A 1 105 ? 13.794 -5.016 -9.702 1.00 77.88 105 SER A N 1
ATOM 797 C CA . SER A 1 105 ? 13.274 -6.365 -9.488 1.00 77.88 105 SER A CA 1
ATOM 798 C C . SER A 1 105 ? 12.894 -7.023 -10.816 1.00 77.88 105 SER A C 1
ATOM 800 O O . SER A 1 105 ? 11.969 -6.587 -11.497 1.00 77.88 105 SER A O 1
ATOM 802 N N . LYS A 1 106 ? 13.549 -8.141 -11.163 1.00 67.38 106 LYS A N 1
ATOM 803 C CA . LYS A 1 106 ? 13.300 -8.894 -12.413 1.00 67.38 106 LYS A CA 1
ATOM 804 C C . LYS A 1 106 ? 11.841 -9.327 -12.602 1.00 67.38 106 LYS A C 1
ATOM 806 O O . LYS A 1 106 ? 11.378 -9.418 -13.730 1.00 67.38 106 LYS A O 1
ATOM 811 N N . ALA A 1 107 ? 11.119 -9.590 -11.512 1.00 66.75 107 ALA A N 1
ATOM 812 C CA . ALA A 1 107 ? 9.709 -9.979 -11.568 1.00 66.75 107 ALA A CA 1
ATOM 813 C C . ALA A 1 107 ? 8.772 -8.790 -11.845 1.00 66.75 107 ALA A C 1
ATOM 815 O O . ALA A 1 107 ? 7.670 -8.976 -12.350 1.00 66.75 107 ALA A O 1
ATOM 816 N N . LEU A 1 108 ? 9.205 -7.572 -11.515 1.00 68.75 108 LEU A N 1
ATOM 817 C CA . LEU A 1 108 ? 8.381 -6.361 -11.540 1.00 68.75 108 LEU A CA 1
ATOM 818 C C . LEU A 1 108 ? 8.760 -5.409 -12.677 1.00 68.75 108 LEU A C 1
ATOM 820 O O . LEU A 1 108 ? 7.932 -4.600 -13.086 1.00 68.75 108 LEU A O 1
ATOM 824 N N . ALA A 1 109 ? 9.952 -5.576 -13.254 1.00 69.31 109 ALA A N 1
ATOM 825 C CA . ALA A 1 109 ? 10.423 -4.869 -14.441 1.00 69.31 109 ALA A CA 1
ATOM 826 C C . ALA A 1 109 ? 9.503 -5.039 -15.665 1.00 69.31 109 ALA A C 1
ATOM 828 O O . ALA A 1 109 ? 9.550 -4.229 -16.585 1.00 69.31 109 ALA A O 1
ATOM 829 N N . HIS A 1 110 ? 8.650 -6.068 -15.684 1.00 72.50 110 HIS A N 1
ATOM 830 C CA . HIS A 1 110 ? 7.678 -6.303 -16.754 1.00 72.50 110 HIS A CA 1
ATOM 831 C C . HIS A 1 110 ? 6.285 -5.722 -16.471 1.00 72.50 110 HIS A C 1
ATOM 833 O O . HIS A 1 110 ? 5.405 -5.854 -17.318 1.00 72.50 110 HIS A O 1
ATOM 839 N N . SER A 1 111 ? 6.053 -5.095 -15.311 1.00 77.19 111 SER A N 1
ATOM 840 C CA . SER A 1 111 ? 4.742 -4.529 -14.983 1.00 77.19 111 SER A CA 1
ATOM 841 C C . SER A 1 111 ? 4.516 -3.211 -15.736 1.00 77.19 111 SER A C 1
ATOM 843 O O . SER A 1 111 ? 5.198 -2.223 -15.446 1.00 77.19 111 SER A O 1
ATOM 845 N N . PRO A 1 112 ? 3.534 -3.133 -16.657 1.00 79.25 112 PRO A N 1
ATOM 846 C CA . PRO A 1 112 ? 3.251 -1.903 -17.397 1.00 79.25 112 PRO A CA 1
ATOM 847 C C . PRO A 1 112 ? 2.787 -0.779 -16.467 1.00 79.25 112 PRO A C 1
ATOM 849 O O . PRO A 1 112 ? 3.101 0.386 -16.688 1.00 79.25 112 PRO A O 1
ATOM 852 N N . ALA A 1 113 ? 2.067 -1.125 -15.396 1.00 77.12 113 ALA A N 1
ATOM 853 C CA . ALA A 1 113 ? 1.536 -0.162 -14.436 1.00 77.12 113 ALA A CA 1
ATOM 854 C C . ALA A 1 113 ? 2.648 0.604 -13.700 1.00 77.12 113 ALA A C 1
ATOM 856 O O . ALA A 1 113 ? 2.509 1.802 -13.454 1.00 77.12 113 ALA A O 1
ATOM 857 N N . LEU A 1 114 ? 3.764 -0.066 -13.386 1.00 77.62 114 LEU A N 1
ATOM 858 C CA . LEU A 1 114 ? 4.921 0.571 -12.755 1.00 77.62 114 LEU A CA 1
ATOM 859 C C . LEU A 1 114 ? 5.644 1.511 -13.721 1.00 77.62 114 LEU A C 1
ATOM 861 O O . LEU A 1 114 ? 5.993 2.622 -13.331 1.00 77.62 114 LEU A O 1
ATOM 865 N N . TRP A 1 115 ? 5.799 1.111 -14.985 1.00 79.88 115 TRP A N 1
ATOM 866 C CA . TRP A 1 115 ? 6.384 1.968 -16.019 1.00 79.88 115 TRP A CA 1
ATOM 867 C C . TRP A 1 115 ? 5.526 3.190 -16.328 1.00 79.88 115 TRP A C 1
ATOM 869 O O . TRP A 1 115 ? 6.064 4.285 -16.452 1.00 79.88 115 TRP A O 1
ATOM 879 N N . HIS A 1 116 ? 4.202 3.039 -16.392 1.00 82.38 116 HIS A N 1
ATOM 880 C CA . HIS A 1 116 ? 3.300 4.178 -16.564 1.00 82.38 116 HIS A CA 1
ATOM 881 C C . HIS A 1 116 ? 3.404 5.175 -15.410 1.00 82.38 116 HIS A C 1
ATOM 883 O O . HIS A 1 116 ? 3.384 6.378 -15.650 1.00 82.38 116 HIS A O 1
ATOM 889 N N . MET A 1 117 ? 3.560 4.701 -14.172 1.00 78.12 117 MET A N 1
ATOM 890 C CA . MET A 1 117 ? 3.812 5.595 -13.042 1.00 78.12 117 MET A CA 1
ATOM 891 C C . MET A 1 117 ? 5.191 6.239 -13.086 1.00 78.12 117 MET A C 1
ATOM 893 O O . MET A 1 117 ? 5.297 7.415 -12.769 1.00 78.12 117 MET A O 1
ATOM 897 N N . TYR A 1 118 ? 6.226 5.494 -13.477 1.00 78.94 118 TYR A N 1
ATOM 898 C CA . TYR A 1 118 ? 7.574 6.038 -13.618 1.00 78.94 118 TYR A CA 1
ATOM 899 C C . TYR A 1 118 ? 7.615 7.155 -14.665 1.00 78.94 118 TYR A C 1
ATOM 901 O O . TYR A 1 118 ? 8.091 8.246 -14.377 1.00 78.94 118 TYR A O 1
ATOM 909 N N . LEU A 1 119 ? 7.029 6.915 -15.840 1.00 80.19 119 LEU A N 1
ATOM 910 C CA . LEU A 1 119 ? 6.925 7.906 -16.913 1.00 80.19 119 LEU A CA 1
ATOM 911 C C . LEU A 1 119 ? 6.001 9.077 -16.568 1.00 80.19 119 LEU A C 1
ATOM 913 O O . LEU A 1 119 ? 6.196 10.163 -17.088 1.00 80.19 119 LEU A O 1
ATOM 917 N N . GLY A 1 120 ? 4.976 8.861 -15.740 1.00 76.19 120 GLY A N 1
ATOM 918 C CA . GLY A 1 120 ? 4.115 9.942 -15.257 1.00 76.19 120 GLY A CA 1
ATOM 919 C C . GLY A 1 120 ? 4.735 10.771 -14.129 1.00 76.19 120 GLY A C 1
ATOM 920 O O . GLY A 1 120 ? 4.170 11.800 -13.766 1.00 76.19 120 GLY A O 1
ATOM 921 N N . PHE A 1 121 ? 5.840 10.302 -13.543 1.00 72.81 121 PHE A N 1
ATOM 922 C CA . PHE A 1 121 ? 6.555 10.972 -12.462 1.00 72.81 121 PHE A CA 1
ATOM 923 C C . PHE A 1 121 ? 7.789 11.756 -12.944 1.00 72.81 121 PHE A C 1
ATOM 925 O O . PHE A 1 121 ? 8.123 12.758 -12.310 1.00 72.81 121 PHE A O 1
ATOM 932 N N . GLU A 1 122 ? 8.471 11.308 -14.009 1.00 69.25 122 GLU A N 1
ATOM 933 C CA . GLU A 1 122 ? 9.499 12.110 -14.709 1.00 69.25 122 GLU A CA 1
ATOM 934 C C . GLU A 1 122 ? 8.900 13.303 -15.466 1.00 69.25 122 GLU A C 1
ATOM 936 O O . GLU A 1 122 ? 9.560 14.369 -15.448 1.00 69.25 122 GLU A O 1
#

Sequence (122 aa):
EWLQANYCAVLVREELCAPGSVPPHQLRQALLQALAVFPNSGYLTQLLVVLEGRLHASARMRQYLHTALATRPTDQLFVMAAQWEVGGASTASGVRAILERAAASKALAHSPALWHMYLGFE

pLDDT: mean 75.31, std 8.17, range [48.59, 84.62]